Protein AF-A0A450WFQ5-F1 (afdb_monomer)

Foldseek 3Di:
DPPDCVVVVVLVVLLVVLVVCVVVVHDQDPVSVVSVVVVVVVVVVVVVVVVVVVVVVVVVVVVVVVVCVVVVPD

Sequence (74 aa):
MLENDIFEQWLAAEAERVLAKLKNSEIITHDDKLIIVLKGQTNHFQHLDVELRQEMVALRRDMDRRWSSEIGVS

Structure (mmCIF, N/CA/C/O backbone):
data_AF-A0A450WFQ5-F1
#
_entry.id   AF-A0A450WFQ5-F1
#
loop_
_atom_site.group_PDB
_atom_site.id
_atom_site.type_symbol
_atom_site.label_atom_id
_atom_site.label_alt_id
_atom_site.label_comp_id
_atom_site.label_asym_id
_atom_site.label_entity_id
_atom_site.label_seq_id
_atom_site.pdbx_PDB_ins_code
_atom_site.Cartn_x
_atom_site.Cartn_y
_atom_site.Cartn_z
_atom_site.occupancy
_atom_site.B_iso_or_equiv
_atom_site.auth_seq_id
_atom_site.auth_comp_id
_atom_site.auth_asym_id
_atom_site.auth_atom_id
_atom_site.pdbx_PDB_model_num
ATOM 1 N N . MET A 1 1 ? 18.621 -1.961 1.971 1.00 50.03 1 MET A N 1
ATOM 2 C CA . MET A 1 1 ? 17.505 -1.213 2.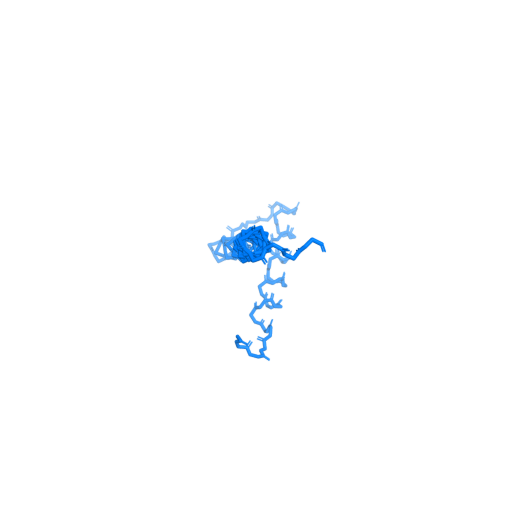594 1.00 50.03 1 MET A CA 1
ATOM 3 C C . MET A 1 1 ? 17.374 -1.737 4.011 1.00 50.03 1 MET A C 1
ATOM 5 O O . MET A 1 1 ? 17.713 -2.898 4.184 1.00 50.03 1 MET A O 1
ATOM 9 N N . LEU A 1 2 ? 17.042 -0.881 4.987 1.00 50.06 2 LEU A N 1
ATOM 10 C CA . LEU A 1 2 ? 17.064 -1.175 6.433 1.00 50.06 2 LEU A CA 1
ATOM 11 C C . LEU A 1 2 ? 16.718 -2.647 6.716 1.00 50.06 2 LEU A C 1
ATOM 13 O O . LEU A 1 2 ? 15.615 -3.080 6.416 1.00 50.06 2 LEU A O 1
ATOM 17 N N . GLU A 1 3 ? 17.696 -3.395 7.230 1.00 52.44 3 GLU A N 1
ATOM 18 C CA . GLU A 1 3 ? 17.756 -4.868 7.329 1.00 52.44 3 GLU A CA 1
ATOM 19 C C . GLU A 1 3 ? 16.757 -5.487 8.322 1.00 52.44 3 GLU A C 1
ATOM 21 O O . GLU A 1 3 ? 16.980 -6.564 8.868 1.00 52.44 3 GLU A O 1
ATOM 26 N N . ASN A 1 4 ? 15.645 -4.814 8.592 1.00 57.78 4 ASN A N 1
ATOM 27 C CA . ASN A 1 4 ? 14.614 -5.336 9.459 1.00 57.78 4 ASN A CA 1
ATOM 28 C C . ASN A 1 4 ? 13.262 -4.866 8.933 1.00 57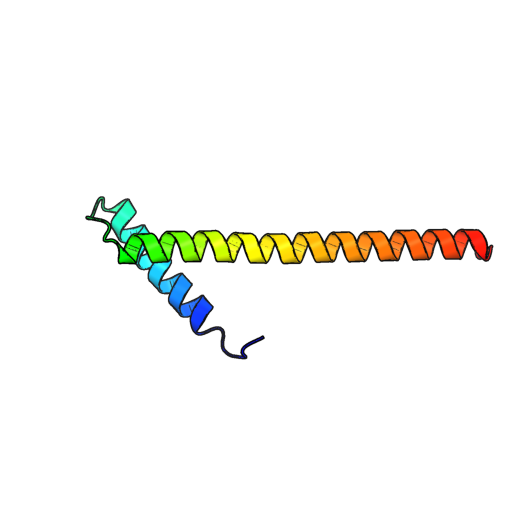.78 4 ASN A C 1
ATOM 30 O O . ASN A 1 4 ? 12.893 -3.703 9.119 1.00 57.78 4 ASN A O 1
ATOM 34 N N . ASP A 1 5 ? 12.506 -5.784 8.328 1.00 80.44 5 ASP A N 1
ATOM 35 C CA . ASP A 1 5 ? 11.127 -5.590 7.850 1.00 80.44 5 ASP A CA 1
ATOM 36 C C . ASP A 1 5 ? 10.140 -5.249 8.989 1.00 80.44 5 ASP A C 1
ATOM 38 O O . ASP A 1 5 ? 8.930 -5.362 8.829 1.00 80.44 5 ASP A O 1
ATOM 42 N N . ILE A 1 6 ? 10.626 -4.815 10.156 1.00 86.56 6 ILE A N 1
ATOM 43 C CA . ILE A 1 6 ? 9.847 -4.377 11.316 1.00 86.56 6 ILE A CA 1
ATOM 44 C C . ILE A 1 6 ? 8.782 -3.371 10.897 1.00 86.56 6 ILE A C 1
ATOM 46 O O . ILE A 1 6 ? 7.640 -3.491 11.331 1.00 86.56 6 ILE A O 1
ATOM 50 N N . PHE A 1 7 ? 9.131 -2.387 10.060 1.00 86.75 7 PHE A N 1
ATOM 51 C CA . PHE A 1 7 ? 8.159 -1.388 9.621 1.00 86.75 7 PHE A CA 1
ATOM 52 C C . PHE A 1 7 ? 7.072 -2.002 8.733 1.00 86.75 7 PHE A C 1
ATOM 54 O O . PHE A 1 7 ? 5.895 -1.711 8.934 1.00 86.75 7 PHE A O 1
ATOM 61 N N . GLU A 1 8 ? 7.435 -2.883 7.796 1.00 87.75 8 GLU A N 1
ATOM 62 C CA . GLU A 1 8 ? 6.463 -3.550 6.923 1.00 87.75 8 GLU A CA 1
ATOM 63 C C . GLU A 1 8 ? 5.549 -4.497 7.706 1.00 87.75 8 GLU A C 1
ATOM 65 O O . GLU A 1 8 ? 4.334 -4.484 7.510 1.00 87.75 8 GLU A O 1
ATOM 70 N N . GLN A 1 9 ? 6.115 -5.270 8.637 1.00 91.25 9 GLN A N 1
ATOM 71 C CA . GLN A 1 9 ? 5.377 -6.179 9.513 1.00 91.25 9 GLN A CA 1
ATOM 72 C C . GLN A 1 9 ? 4.429 -5.414 10.440 1.00 91.25 9 GLN A C 1
ATOM 74 O O . GLN A 1 9 ? 3.261 -5.782 10.568 1.00 91.25 9 GLN A O 1
ATOM 79 N N . TRP A 1 10 ? 4.905 -4.324 11.047 1.00 93.94 10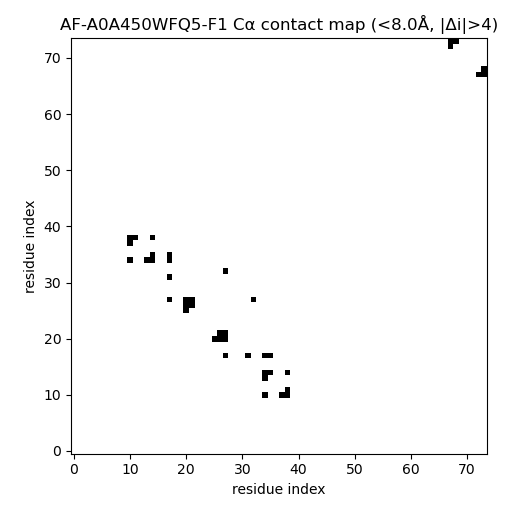 TRP A N 1
ATOM 80 C CA . TRP A 1 10 ? 4.078 -3.457 11.882 1.00 93.94 10 TRP A CA 1
ATOM 81 C C . TRP A 1 10 ? 2.943 -2.822 11.073 1.00 93.94 10 TRP A C 1
ATOM 83 O O . TRP A 1 10 ? 1.783 -2.903 11.475 1.00 93.94 10 TRP A O 1
ATOM 93 N N . LEU A 1 11 ? 3.249 -2.259 9.900 1.00 93.62 11 LEU A N 1
ATOM 94 C CA . LEU A 1 11 ? 2.250 -1.627 9.041 1.00 93.62 11 LEU A CA 1
ATOM 95 C C . LEU A 1 11 ? 1.215 -2.642 8.534 1.00 93.62 11 LEU A C 1
ATOM 97 O O . LEU A 1 11 ? 0.039 -2.305 8.414 1.00 93.62 11 LEU A O 1
ATOM 101 N N . ALA A 1 12 ? 1.623 -3.883 8.252 1.00 93.44 12 ALA A N 1
ATOM 102 C CA . ALA A 1 12 ? 0.709 -4.956 7.872 1.00 93.44 12 ALA A CA 1
ATOM 103 C C . ALA A 1 12 ? -0.244 -5.331 9.017 1.00 93.44 12 ALA A C 1
ATOM 105 O O . ALA A 1 12 ? -1.454 -5.390 8.801 1.00 93.44 12 ALA A O 1
ATOM 106 N N . ALA A 1 13 ? 0.278 -5.527 10.232 1.00 96.38 13 ALA A N 1
ATOM 107 C CA . ALA A 1 13 ? -0.539 -5.841 11.404 1.00 96.38 13 ALA A CA 1
ATOM 108 C C . ALA A 1 13 ? -1.544 -4.719 11.717 1.00 96.38 13 ALA A C 1
ATOM 110 O O . ALA A 1 13 ? -2.720 -4.976 11.986 1.00 96.38 13 ALA A O 1
ATOM 111 N N . GLU A 1 14 ? -1.100 -3.468 11.621 1.00 97.06 14 GLU A N 1
ATOM 112 C CA . GLU A 1 14 ? -1.946 -2.314 11.898 1.00 97.06 14 GLU A CA 1
ATOM 113 C C . GLU A 1 14 ? -3.010 -2.101 10.810 1.00 97.06 14 GLU A C 1
ATOM 115 O O . GLU A 1 14 ? -4.160 -1.780 11.114 1.00 97.06 14 GLU A O 1
ATOM 120 N N . ALA A 1 15 ? -2.676 -2.358 9.542 1.00 96.19 15 ALA A N 1
ATOM 121 C CA . ALA A 1 15 ? -3.645 -2.327 8.451 1.00 96.19 15 ALA A CA 1
ATOM 122 C C . ALA A 1 1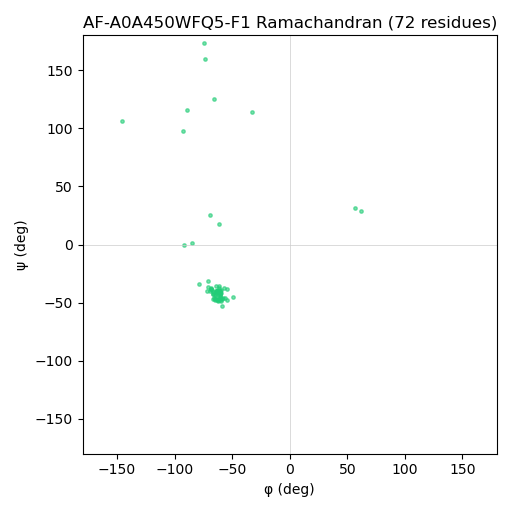5 ? -4.755 -3.377 8.632 1.00 96.19 15 ALA A C 1
ATOM 124 O O . ALA A 1 15 ? -5.924 -3.057 8.415 1.00 96.19 15 ALA A O 1
ATOM 125 N N . GLU A 1 16 ? -4.427 -4.594 9.083 1.00 97.31 16 GLU A N 1
ATOM 126 C CA . GLU A 1 16 ? -5.428 -5.623 9.406 1.00 97.31 16 GLU A CA 1
ATOM 127 C C . GLU A 1 16 ? -6.332 -5.193 10.568 1.00 97.31 16 GLU A C 1
ATOM 129 O O . GLU A 1 16 ? -7.557 -5.339 10.495 1.00 97.31 16 GLU A O 1
ATOM 134 N N . ARG A 1 17 ? -5.759 -4.576 11.611 1.00 97.81 17 ARG A N 1
ATOM 135 C CA . ARG A 1 17 ? -6.531 -4.009 12.727 1.00 97.81 17 ARG A CA 1
ATOM 136 C C . ARG A 1 17 ? -7.531 -2.957 12.237 1.00 97.81 17 ARG A C 1
ATOM 138 O O . ARG A 1 17 ? -8.695 -2.973 12.641 1.00 97.81 17 ARG A O 1
ATOM 145 N N . VAL A 1 18 ? -7.098 -2.041 11.371 1.00 97.75 18 VAL A N 1
ATOM 146 C CA . VAL A 1 18 ? -7.963 -0.994 10.804 1.00 97.75 18 VAL A CA 1
ATOM 147 C C . VAL A 1 18 ? -9.012 -1.584 9.856 1.00 97.75 18 VAL A C 1
ATOM 149 O O . VAL A 1 18 ? -10.169 -1.161 9.873 1.00 97.75 18 VAL A O 1
ATOM 152 N N . LEU A 1 19 ? -8.654 -2.600 9.069 1.00 96.50 19 LEU A N 1
ATOM 153 C CA . LEU A 1 19 ? -9.588 -3.295 8.186 1.00 96.50 19 LEU A CA 1
ATOM 154 C C . LEU A 1 19 ? -10.697 -4.006 8.972 1.00 96.50 19 LEU A C 1
ATOM 156 O O . LEU A 1 19 ? -11.857 -3.968 8.558 1.00 96.50 19 LEU A O 1
ATOM 160 N N . ALA A 1 20 ? -10.369 -4.626 10.107 1.00 97.69 20 ALA A N 1
ATOM 161 C CA . ALA A 1 20 ? -11.358 -5.239 10.989 1.00 97.69 20 ALA A CA 1
ATOM 162 C C . ALA A 1 20 ? -12.367 -4.201 11.509 1.00 97.69 20 ALA A C 1
ATOM 164 O O . ALA A 1 20 ? -13.573 -4.414 11.389 1.00 97.69 20 ALA A O 1
ATOM 165 N N . LYS A 1 21 ? -11.888 -3.037 11.971 1.00 97.75 21 LYS A N 1
ATOM 166 C CA . LYS A 1 21 ? -12.757 -1.919 12.378 1.00 97.75 21 LYS A CA 1
ATOM 167 C C . LYS A 1 21 ? -13.703 -1.478 11.263 1.00 97.75 21 LYS A C 1
ATOM 169 O O . LYS A 1 21 ? -14.896 -1.307 11.500 1.00 97.75 21 LYS A O 1
ATOM 174 N N . LEU A 1 22 ? -13.181 -1.324 10.042 1.00 95.31 22 LEU A N 1
ATOM 175 C CA . LEU A 1 22 ? -13.982 -0.954 8.871 1.00 95.31 22 LEU A CA 1
ATOM 176 C C . LEU A 1 22 ? -15.080 -1.986 8.589 1.00 95.31 22 LEU A C 1
ATOM 178 O O . LEU A 1 22 ? -16.233 -1.610 8.391 1.00 95.31 22 LEU A O 1
ATOM 182 N N . LYS A 1 23 ? -14.745 -3.283 8.613 1.00 96.12 23 LYS A N 1
ATOM 183 C CA . LYS A 1 23 ? -15.712 -4.378 8.411 1.00 96.12 23 LYS A CA 1
ATOM 184 C C . LYS A 1 23 ? -16.802 -4.391 9.483 1.00 96.12 23 LYS A C 1
ATOM 186 O O . LYS A 1 23 ? -17.956 -4.670 9.173 1.00 96.12 23 LYS A O 1
ATOM 191 N N . ASN A 1 24 ? -16.444 -4.043 10.714 1.00 97.50 24 ASN A N 1
ATOM 192 C CA . ASN A 1 24 ? -17.360 -3.991 11.850 1.00 97.50 24 ASN A CA 1
ATOM 193 C C . ASN A 1 24 ? -18.136 -2.666 11.957 1.00 97.50 24 ASN A C 1
ATOM 195 O O . ASN A 1 24 ? -18.928 -2.506 12.881 1.00 97.50 24 ASN A O 1
ATOM 199 N N . SER A 1 25 ? -17.936 -1.719 11.030 1.00 96.00 25 SER A N 1
ATOM 200 C CA . SER A 1 25 ? -18.522 -0.368 11.086 1.00 96.00 25 SER A CA 1
ATOM 201 C C . SER A 1 25 ? -18.177 0.408 12.368 1.00 96.00 25 SER A C 1
ATOM 203 O O . SER A 1 25 ? -18.959 1.231 12.845 1.00 96.00 25 SER A O 1
ATOM 205 N N . GLU A 1 26 ? -16.997 0.156 12.936 1.00 97.12 26 GLU A N 1
ATOM 206 C CA . GLU A 1 26 ? -16.473 0.906 14.076 1.00 97.12 26 GLU A CA 1
ATOM 207 C C . GLU A 1 26 ? -15.992 2.306 13.651 1.00 97.12 26 GLU A C 1
ATOM 209 O O . GLU A 1 26 ? -15.681 2.565 12.484 1.00 97.12 26 GLU A O 1
ATOM 214 N N . ILE A 1 27 ? -15.895 3.231 14.612 1.00 96.75 27 ILE A N 1
ATOM 215 C CA . ILE A 1 27 ? -15.389 4.585 14.351 1.00 96.75 27 ILE A CA 1
ATOM 216 C C . ILE A 1 27 ? -13.906 4.516 13.962 1.00 96.75 27 ILE A C 1
ATOM 218 O O . ILE A 1 27 ? -13.066 4.011 14.711 1.00 96.75 27 ILE A O 1
ATOM 222 N N . ILE A 1 28 ? -13.589 5.099 12.806 1.00 97.75 28 ILE A N 1
ATOM 223 C CA . ILE A 1 28 ? -12.228 5.224 12.281 1.00 97.75 28 ILE A CA 1
ATOM 224 C C . ILE A 1 28 ? -11.603 6.519 12.796 1.00 97.75 28 ILE A C 1
ATOM 226 O O . ILE A 1 28 ? -12.070 7.620 12.481 1.00 97.75 28 ILE A O 1
ATOM 230 N N . THR A 1 29 ? -10.540 6.387 13.588 1.00 97.75 29 THR A N 1
ATOM 231 C CA . THR A 1 29 ? -9.811 7.531 14.148 1.00 97.75 29 THR A CA 1
ATOM 232 C C . THR A 1 29 ? -8.957 8.227 13.085 1.00 97.75 29 THR A C 1
ATOM 234 O O . THR A 1 29 ? -8.849 7.780 11.942 1.00 97.75 29 THR A O 1
ATOM 237 N N . HIS A 1 30 ? -8.344 9.359 13.438 1.00 96.88 30 HIS A N 1
ATOM 238 C CA . HIS A 1 30 ? -7.374 10.009 12.555 1.00 96.88 30 HIS A CA 1
ATOM 239 C C . HIS A 1 30 ? -6.152 9.111 12.295 1.00 96.88 30 HIS A C 1
ATOM 241 O O . HIS A 1 30 ? -5.752 8.953 11.144 1.00 96.88 30 HIS A O 1
ATOM 247 N N . ASP A 1 31 ? -5.632 8.453 13.332 1.00 96.00 31 ASP A N 1
ATOM 248 C CA . ASP A 1 31 ? -4.489 7.540 13.218 1.00 96.00 31 ASP A CA 1
ATOM 249 C C . ASP A 1 31 ? -4.821 6.331 12.335 1.00 96.00 31 ASP A C 1
ATOM 251 O O . ASP A 1 31 ? -4.029 5.970 11.468 1.00 96.00 31 ASP A O 1
ATOM 255 N N . ASP A 1 32 ? -6.032 5.769 12.455 1.00 97.50 32 ASP A N 1
ATOM 256 C CA . ASP A 1 32 ? -6.499 4.691 11.573 1.00 97.50 32 ASP A CA 1
ATOM 257 C C . ASP A 1 32 ? -6.455 5.133 10.087 1.00 97.50 32 ASP A C 1
ATOM 259 O O . ASP A 1 32 ? -6.070 4.358 9.209 1.00 97.50 32 ASP A O 1
ATOM 263 N N . LYS A 1 33 ? -6.785 6.400 9.783 1.00 95.81 33 LYS A N 1
ATOM 264 C CA . LYS A 1 33 ? -6.688 6.954 8.416 1.00 95.81 33 LYS A CA 1
ATOM 265 C C . LYS A 1 33 ? -5.244 7.098 7.949 1.00 95.81 33 LYS A C 1
ATOM 267 O O . LYS A 1 33 ? -4.970 6.843 6.777 1.00 95.81 33 LYS A O 1
ATOM 272 N N . LEU A 1 34 ? -4.328 7.488 8.837 1.00 96.38 34 LEU A N 1
ATOM 273 C CA . LEU A 1 34 ? -2.906 7.583 8.510 1.00 96.38 34 LEU A CA 1
ATOM 274 C C . LEU A 1 34 ? -2.351 6.213 8.094 1.00 96.38 34 LEU A C 1
ATOM 276 O O . LEU A 1 34 ? -1.657 6.116 7.084 1.00 96.38 34 LEU A O 1
ATOM 280 N N . ILE A 1 35 ? -2.734 5.148 8.802 1.00 96.38 35 ILE A N 1
ATOM 281 C CA . ILE A 1 35 ? -2.365 3.765 8.461 1.00 96.38 35 ILE A CA 1
ATOM 282 C C . ILE A 1 35 ? -2.887 3.363 7.079 1.00 96.38 35 ILE A C 1
ATOM 284 O O . ILE A 1 35 ? -2.135 2.796 6.285 1.00 96.38 35 ILE A O 1
ATOM 288 N N . ILE A 1 36 ? -4.141 3.699 6.751 1.00 93.88 36 ILE A N 1
ATOM 289 C CA . ILE A 1 36 ? -4.719 3.429 5.422 1.00 93.88 36 ILE A CA 1
ATOM 290 C C . ILE A 1 36 ? -3.891 4.105 4.321 1.00 93.88 36 ILE A C 1
ATOM 292 O O . ILE A 1 36 ? -3.556 3.465 3.323 1.00 93.88 36 ILE A O 1
ATOM 296 N N . VAL A 1 37 ? -3.531 5.380 4.504 1.00 93.44 37 VAL A N 1
ATOM 297 C CA . VAL A 1 37 ? -2.718 6.129 3.532 1.00 93.44 37 VAL A CA 1
ATOM 298 C C . VAL A 1 37 ? -1.336 5.494 3.371 1.00 93.44 37 VAL A C 1
ATOM 300 O O . VAL A 1 3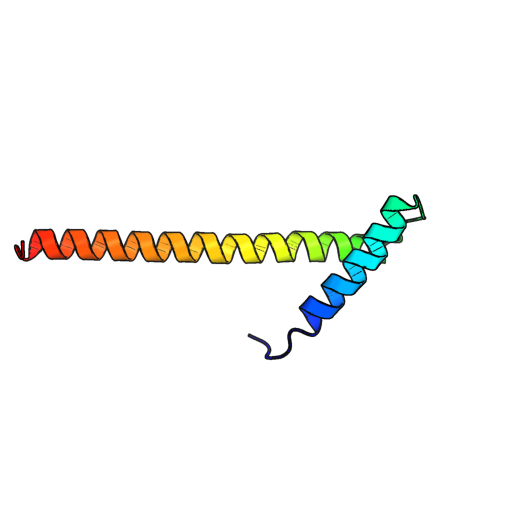7 ? -0.922 5.221 2.245 1.00 93.44 37 VAL A O 1
ATOM 303 N N . LEU A 1 38 ? -0.648 5.195 4.477 1.00 92.62 38 LEU A N 1
ATOM 304 C CA . LEU A 1 38 ? 0.675 4.564 4.456 1.00 92.62 38 LEU A CA 1
ATOM 305 C C . LEU A 1 38 ? 0.647 3.195 3.757 1.00 92.62 38 LEU A C 1
ATOM 307 O O . LEU A 1 38 ? 1.527 2.884 2.948 1.00 92.62 38 LEU A O 1
ATOM 311 N N . LYS A 1 39 ? -0.388 2.382 4.007 1.00 90.56 39 LYS A N 1
ATOM 312 C CA . LYS A 1 39 ? -0.548 1.080 3.348 1.00 90.56 39 LYS A CA 1
ATOM 313 C C . LYS A 1 39 ? -0.838 1.218 1.849 1.00 90.56 39 LYS A C 1
ATOM 315 O O . LYS A 1 39 ? -0.290 0.467 1.048 1.00 90.56 39 LYS A O 1
ATOM 320 N N . GLY A 1 40 ? -1.650 2.199 1.453 1.00 86.56 40 GLY A N 1
ATOM 321 C CA . GLY A 1 40 ? -1.891 2.503 0.041 1.00 86.56 40 GLY A CA 1
ATOM 322 C C . GLY A 1 40 ? -0.620 2.941 -0.696 1.00 86.56 40 GLY A C 1
ATOM 323 O O . GLY A 1 40 ? -0.369 2.495 -1.814 1.00 86.56 40 GLY A O 1
ATOM 324 N N . GLN A 1 41 ? 0.218 3.764 -0.057 1.00 84.38 41 GLN A N 1
ATOM 325 C CA . GLN A 1 41 ? 1.462 4.259 -0.654 1.00 84.38 41 GLN A CA 1
ATOM 326 C C . GLN A 1 41 ? 2.546 3.183 -0.775 1.00 84.38 41 GLN A C 1
ATOM 328 O O . GLN A 1 41 ? 3.217 3.120 -1.802 1.00 84.38 41 GLN A O 1
ATOM 333 N N . THR A 1 42 ? 2.708 2.314 0.226 1.00 81.69 42 THR A N 1
ATOM 334 C CA . THR A 1 42 ? 3.688 1.209 0.159 1.00 81.69 42 THR A CA 1
ATOM 335 C C . THR A 1 42 ? 3.404 0.255 -1.001 1.00 81.69 42 THR A C 1
ATOM 337 O O . THR A 1 42 ? 4.326 -0.104 -1.733 1.00 81.69 42 THR A O 1
ATOM 340 N N . ASN A 1 43 ? 2.129 -0.055 -1.258 1.00 70.50 43 ASN A N 1
ATOM 341 C CA . ASN A 1 43 ? 1.737 -0.837 -2.432 1.00 70.50 43 ASN A CA 1
ATOM 342 C C . ASN A 1 43 ? 2.110 -0.134 -3.755 1.00 70.50 43 ASN A C 1
ATOM 344 O O . ASN A 1 43 ? 2.529 -0.788 -4.708 1.00 70.50 43 ASN A O 1
ATOM 348 N N . HIS A 1 44 ? 1.986 1.196 -3.822 1.00 72.06 44 HIS A N 1
ATOM 349 C CA . HIS A 1 44 ? 2.343 1.964 -5.018 1.00 72.06 44 HIS A CA 1
ATOM 350 C C . HIS A 1 44 ? 3.860 1.991 -5.267 1.00 72.06 44 HIS A C 1
ATOM 352 O O . HIS A 1 44 ? 4.290 1.811 -6.403 1.00 72.06 44 HIS A O 1
ATOM 358 N N . PHE A 1 45 ? 4.680 2.131 -4.220 1.00 74.31 45 PHE A N 1
ATOM 359 C CA . PHE A 1 45 ? 6.143 2.070 -4.346 1.00 74.31 45 PHE A CA 1
ATOM 360 C C . PHE A 1 45 ? 6.643 0.707 -4.832 1.00 74.31 45 PHE A C 1
ATOM 362 O O . PHE A 1 45 ? 7.534 0.654 -5.677 1.00 74.31 45 PHE A O 1
ATOM 369 N N . GLN A 1 46 ? 6.052 -0.389 -4.344 1.00 74.12 46 GLN A N 1
ATOM 370 C CA . GLN A 1 46 ? 6.377 -1.731 -4.836 1.00 74.12 46 GLN A CA 1
ATOM 371 C C . GLN A 1 46 ? 6.057 -1.878 -6.328 1.00 74.12 46 GLN A C 1
ATOM 373 O O . GLN A 1 46 ? 6.839 -2.467 -7.070 1.00 74.12 46 GLN A O 1
ATOM 378 N N . HIS A 1 47 ? 4.934 -1.318 -6.785 1.00 78.75 47 HIS A N 1
ATOM 379 C CA . HIS A 1 47 ? 4.571 -1.350 -8.199 1.00 78.75 47 HIS A CA 1
ATOM 380 C C . HIS A 1 47 ? 5.549 -0.548 -9.069 1.00 78.75 47 HIS A C 1
ATOM 382 O O . HIS A 1 47 ? 6.037 -1.075 -10.067 1.00 78.75 47 HIS A O 1
ATOM 388 N N . LEU A 1 48 ? 5.904 0.669 -8.640 1.00 78.44 48 LEU A N 1
ATOM 389 C CA . LEU A 1 48 ? 6.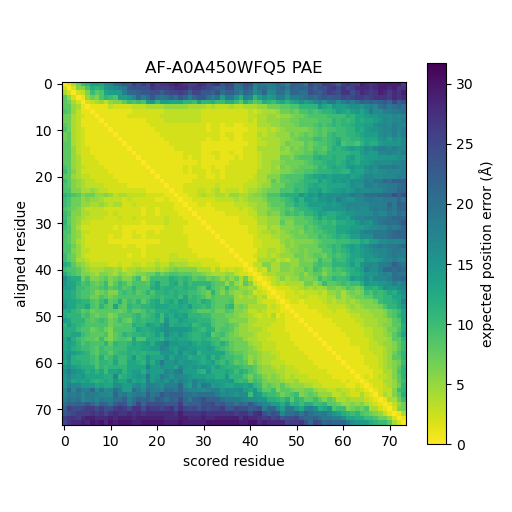874 1.519 -9.336 1.00 78.44 48 LEU A CA 1
ATOM 390 C C . LEU A 1 48 ? 8.256 0.853 -9.463 1.00 78.44 48 LEU A C 1
ATOM 392 O O . LEU A 1 48 ? 8.888 0.962 -10.511 1.00 78.44 48 LEU A O 1
ATOM 396 N N . ASP A 1 49 ? 8.726 0.132 -8.435 1.00 81.19 49 ASP A N 1
ATOM 397 C CA . ASP A 1 49 ? 10.000 -0.606 -8.515 1.00 81.19 49 ASP A CA 1
ATOM 398 C C . ASP A 1 49 ? 9.946 -1.726 -9.567 1.00 81.19 49 ASP A C 1
ATOM 400 O O . ASP A 1 49 ? 10.897 -1.933 -10.323 1.00 81.19 49 ASP A O 1
ATOM 404 N N . VAL A 1 50 ? 8.818 -2.437 -9.658 1.00 85.50 50 VAL A N 1
ATOM 405 C CA . VAL A 1 50 ? 8.626 -3.501 -10.653 1.00 85.50 50 VAL A CA 1
ATOM 406 C C . VAL A 1 50 ? 8.593 -2.935 -12.071 1.00 85.50 50 VAL A C 1
ATOM 408 O O . VAL A 1 50 ? 9.287 -3.469 -12.939 1.00 85.50 50 VAL A O 1
ATOM 411 N N . GLU A 1 51 ? 7.832 -1.866 -12.310 1.00 87.62 51 GLU A N 1
ATOM 412 C CA . GLU A 1 51 ? 7.754 -1.209 -13.623 1.00 87.62 51 GLU A CA 1
ATOM 413 C C . GLU A 1 51 ? 9.131 -0.710 -14.071 1.00 87.62 51 GLU A C 1
ATOM 415 O O . GLU A 1 51 ? 9.593 -1.056 -15.160 1.00 87.62 51 GLU A O 1
ATOM 420 N N . LEU A 1 52 ? 9.853 -0.008 -13.193 1.00 88.50 52 LEU A N 1
ATOM 421 C CA . LEU A 1 52 ? 11.187 0.503 -13.500 1.00 88.50 52 LEU A CA 1
ATOM 422 C C . LEU A 1 52 ? 12.175 -0.625 -13.838 1.00 88.50 52 LEU A C 1
ATOM 424 O O . LEU A 1 52 ? 12.957 -0.520 -14.787 1.00 88.50 52 LEU A O 1
ATOM 428 N N . ARG A 1 53 ? 12.140 -1.745 -13.101 1.00 92.25 53 ARG A N 1
ATOM 429 C CA . ARG A 1 53 ? 12.971 -2.919 -13.424 1.00 92.25 53 ARG A CA 1
ATOM 430 C C . ARG A 1 53 ? 12.623 -3.504 -14.789 1.00 92.25 53 ARG A C 1
ATOM 432 O O . ARG A 1 53 ? 13.531 -3.906 -15.517 1.00 92.25 53 ARG A O 1
ATOM 439 N N . GLN A 1 54 ? 11.341 -3.572 -15.141 1.00 93.62 54 GLN A N 1
ATOM 440 C CA . GLN A 1 54 ? 10.907 -4.073 -16.445 1.00 93.62 54 GLN A CA 1
ATOM 441 C C . GLN A 1 54 ? 11.391 -3.170 -17.584 1.00 93.62 54 GLN A C 1
ATOM 443 O O . GLN A 1 54 ? 11.921 -3.687 -18.570 1.00 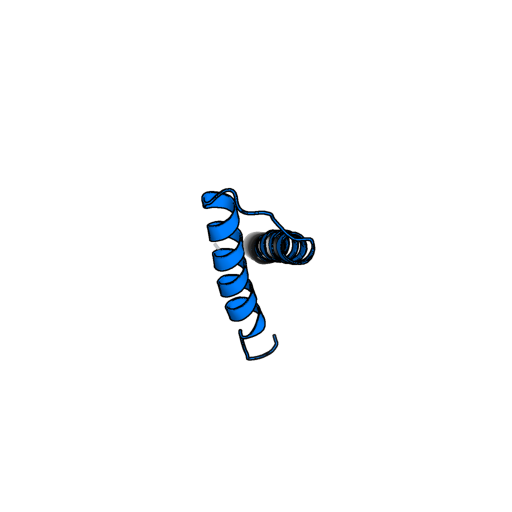93.62 54 GLN A O 1
ATOM 448 N N . GLU A 1 55 ? 11.297 -1.848 -17.426 1.00 92.81 55 GLU A N 1
ATOM 449 C CA . GLU A 1 55 ? 11.823 -0.883 -18.397 1.00 92.81 55 GLU A CA 1
ATOM 450 C C . GLU A 1 55 ? 13.338 -1.027 -18.579 1.00 92.81 55 GLU A C 1
ATOM 452 O O . GLU A 1 55 ? 13.824 -1.108 -19.707 1.00 92.81 55 GLU A O 1
ATOM 457 N N . MET A 1 56 ? 14.095 -1.165 -17.486 1.00 94.12 56 MET A N 1
ATOM 458 C CA . MET A 1 56 ? 15.546 -1.379 -17.545 1.00 94.12 56 MET A CA 1
ATOM 459 C C . MET A 1 56 ? 15.923 -2.685 -18.262 1.00 94.12 56 MET A C 1
ATOM 461 O O . MET A 1 56 ? 16.886 -2.725 -19.032 1.00 94.12 56 MET A O 1
ATOM 465 N N . VAL A 1 57 ? 15.159 -3.762 -18.051 1.00 94.19 57 VAL A N 1
ATOM 466 C CA . VAL A 1 57 ? 15.349 -5.031 -18.773 1.00 94.19 57 VAL A CA 1
ATOM 467 C C . VAL A 1 57 ? 15.029 -4.877 -20.261 1.00 94.19 57 VAL A C 1
ATOM 469 O O . VAL A 1 57 ? 15.754 -5.428 -21.094 1.00 94.19 57 VAL A O 1
ATOM 472 N N . ALA A 1 58 ? 13.968 -4.147 -20.609 1.00 93.88 58 ALA A N 1
ATOM 473 C CA . ALA A 1 58 ? 13.606 -3.878 -21.997 1.00 93.88 58 ALA A CA 1
ATOM 474 C C . ALA A 1 58 ? 14.698 -3.066 -22.709 1.00 93.88 58 ALA A C 1
ATOM 476 O O . ALA A 1 58 ? 15.180 -3.492 -23.759 1.00 93.88 58 ALA A O 1
ATOM 477 N N . LEU A 1 59 ? 15.173 -1.985 -22.081 1.00 93.00 59 LEU A N 1
ATOM 478 C CA . LEU A 1 59 ? 16.282 -1.163 -22.573 1.00 93.00 59 LEU A CA 1
ATOM 479 C C . LEU A 1 59 ? 17.534 -2.001 -22.843 1.00 93.00 59 LEU A C 1
ATOM 481 O O . LEU A 1 59 ? 18.119 -1.908 -23.922 1.00 93.00 59 LEU A O 1
ATOM 485 N N . ARG A 1 60 ? 17.917 -2.871 -21.899 1.00 92.69 60 ARG A N 1
ATOM 486 C CA . ARG A 1 60 ? 19.068 -3.764 -22.076 1.00 92.69 60 ARG A CA 1
ATOM 487 C C . ARG A 1 60 ? 18.890 -4.699 -23.274 1.00 92.69 60 ARG A C 1
ATOM 489 O O . ARG A 1 60 ? 19.806 -4.832 -24.077 1.00 92.69 60 ARG A O 1
ATOM 496 N N . ARG A 1 61 ? 17.720 -5.329 -23.419 1.00 92.69 61 ARG A N 1
ATOM 497 C CA . ARG A 1 61 ? 17.439 -6.239 -24.546 1.00 92.69 61 ARG A CA 1
ATOM 498 C C . ARG A 1 61 ? 17.489 -5.522 -25.888 1.00 92.69 61 ARG A C 1
ATOM 500 O O . ARG A 1 61 ? 17.986 -6.086 -26.860 1.00 92.69 61 ARG A O 1
ATOM 507 N N . ASP A 1 62 ? 16.973 -4.301 -25.950 1.00 92.56 62 ASP A N 1
ATOM 508 C CA . ASP A 1 62 ? 16.992 -3.513 -27.177 1.00 92.56 62 ASP A CA 1
ATOM 509 C C . ASP A 1 62 ? 18.417 -3.088 -27.549 1.00 92.56 62 ASP A C 1
ATOM 511 O O . ASP A 1 62 ? 18.778 -3.145 -28.725 1.00 92.56 62 ASP A O 1
ATOM 515 N N . MET A 1 63 ? 19.253 -2.750 -26.562 1.00 90.69 63 MET A N 1
ATOM 516 C CA . MET A 1 63 ? 20.685 -2.519 -26.775 1.00 90.69 63 MET A CA 1
ATOM 517 C C . MET A 1 63 ? 21.407 -3.780 -27.258 1.00 90.69 63 MET A C 1
ATOM 519 O O . MET A 1 63 ? 22.126 -3.711 -28.250 1.00 90.69 63 MET A O 1
ATOM 523 N N . ASP A 1 64 ? 21.169 -4.935 -26.630 1.00 90.12 64 ASP A N 1
ATOM 524 C CA . ASP A 1 64 ? 21.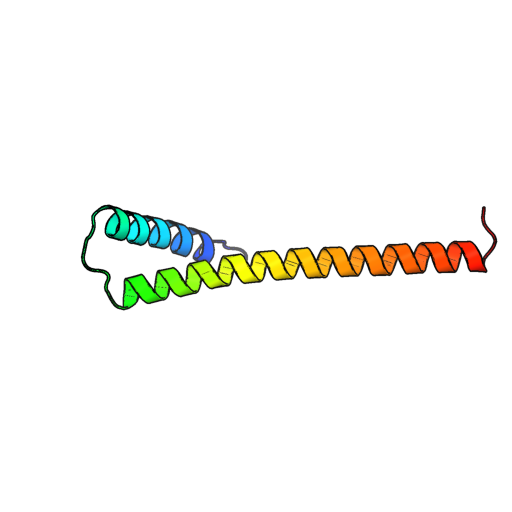778 -6.211 -27.029 1.00 90.12 64 ASP A CA 1
ATOM 525 C C . ASP A 1 64 ? 21.392 -6.599 -28.471 1.00 90.12 64 ASP A C 1
ATOM 527 O O . ASP A 1 64 ? 22.244 -7.049 -29.242 1.00 90.12 64 ASP A O 1
ATOM 531 N N . ARG A 1 65 ? 20.130 -6.380 -28.877 1.00 89.31 65 ARG A N 1
ATOM 532 C CA . ARG A 1 65 ? 19.691 -6.590 -30.269 1.00 89.31 65 ARG A CA 1
ATOM 533 C C . ARG A 1 65 ? 20.378 -5.635 -31.237 1.00 89.31 65 ARG A C 1
ATOM 535 O O . ARG A 1 65 ? 20.836 -6.085 -32.283 1.00 89.31 65 ARG A O 1
ATOM 542 N N . ARG A 1 66 ? 20.436 -4.338 -30.907 1.00 87.12 66 ARG A N 1
ATOM 543 C CA . ARG A 1 66 ? 21.092 -3.326 -31.751 1.00 87.12 66 ARG A CA 1
ATOM 544 C C . ARG A 1 66 ? 22.565 -3.647 -31.934 1.00 87.12 66 ARG A C 1
ATOM 546 O O . ARG A 1 66 ? 23.013 -3.720 -33.072 1.00 87.12 66 ARG A O 1
ATOM 553 N N . TRP A 1 67 ? 23.269 -3.952 -30.847 1.00 80.06 67 TRP A N 1
ATOM 554 C CA . TRP A 1 67 ? 24.654 -4.386 -30.932 1.00 80.06 67 TRP A CA 1
ATOM 555 C C . TRP A 1 67 ? 24.784 -5.640 -31.779 1.00 80.06 67 TRP A C 1
ATOM 557 O O . TRP A 1 67 ? 25.496 -5.590 -32.766 1.00 80.06 67 TRP A O 1
ATOM 567 N N . SER A 1 68 ? 24.036 -6.711 -31.510 1.00 82.69 68 SER A N 1
ATOM 568 C CA . SER A 1 68 ? 24.109 -7.938 -32.325 1.00 82.69 68 SER A CA 1
ATOM 569 C C . SER A 1 68 ? 23.874 -7.673 -33.822 1.00 82.69 68 SER A C 1
ATOM 571 O O . SER A 1 68 ? 24.574 -8.235 -34.664 1.00 82.69 68 SER A O 1
ATOM 573 N N . SER A 1 69 ? 22.948 -6.763 -34.159 1.00 80.00 69 SER A N 1
ATOM 574 C CA . SER A 1 69 ? 22.700 -6.341 -35.544 1.00 80.00 69 SER A CA 1
ATOM 575 C C . SER A 1 69 ? 23.822 -5.487 -36.150 1.00 80.00 69 SER A C 1
ATOM 577 O O . SER A 1 69 ? 24.062 -5.575 -37.350 1.00 80.00 69 SER A O 1
ATOM 579 N N . GLU A 1 70 ? 24.532 -4.695 -35.343 1.00 71.00 70 GLU A N 1
ATOM 580 C CA . GLU A 1 70 ? 25.660 -3.859 -35.777 1.00 71.00 70 GLU A CA 1
ATOM 581 C C . GLU A 1 70 ? 26.964 -4.655 -35.944 1.00 71.00 70 GLU A C 1
ATOM 583 O O . GLU A 1 70 ? 27.743 -4.353 -36.846 1.00 71.00 70 GLU A O 1
ATOM 588 N N . ILE A 1 71 ? 27.207 -5.684 -35.121 1.00 74.88 71 ILE A N 1
ATOM 589 C CA . ILE A 1 71 ? 28.419 -6.532 -35.197 1.00 74.88 71 ILE A CA 1
ATOM 590 C C . ILE A 1 71 ? 28.257 -7.774 -36.088 1.00 74.88 71 ILE A C 1
ATOM 592 O O . IL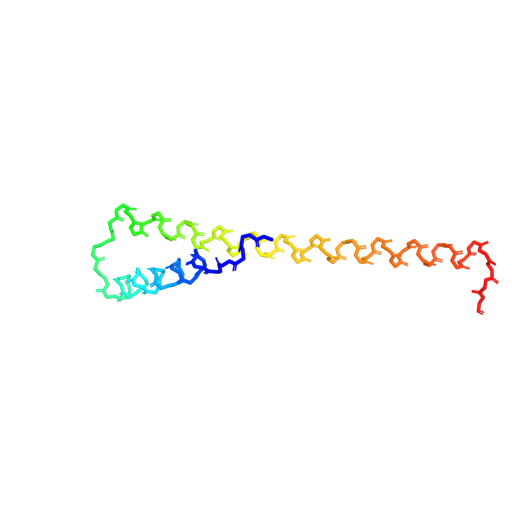E A 1 71 ? 29.221 -8.516 -36.264 1.00 74.88 71 ILE A O 1
ATOM 596 N N . GLY A 1 72 ? 27.085 -7.995 -36.697 1.00 61.16 72 GLY A N 1
ATOM 597 C CA . GLY A 1 72 ? 26.884 -9.054 -37.695 1.00 61.16 72 GLY A CA 1
ATOM 598 C C . GLY A 1 72 ? 27.110 -10.474 -37.166 1.00 61.16 72 GLY A C 1
ATOM 599 O O . GLY A 1 72 ? 27.507 -11.355 -37.927 1.00 61.16 72 GLY A O 1
ATOM 600 N N . VAL A 1 73 ? 26.884 -10.705 -35.871 1.00 62.06 73 VAL A N 1
ATOM 601 C CA . VAL A 1 73 ? 26.918 -12.050 -35.284 1.00 62.06 73 VAL A CA 1
ATOM 602 C C . VAL A 1 73 ? 25.488 -12.587 -35.309 1.00 62.06 73 VAL A C 1
ATOM 604 O O . VAL A 1 73 ? 24.666 -12.202 -34.478 1.00 62.06 73 VAL A O 1
ATOM 607 N N . SER A 1 74 ? 25.188 -13.403 -36.326 1.00 56.00 74 SER A N 1
ATOM 608 C CA . SER A 1 74 ? 23.924 -14.141 -36.477 1.00 56.00 74 SER A CA 1
ATOM 609 C C . SER A 1 74 ? 23.989 -15.527 -35.852 1.00 56.00 74 SER A C 1
ATOM 611 O O . SER A 1 74 ? 25.099 -16.095 -35.767 1.00 56.00 74 SER A O 1
#

Solvent-accessible surface area (backbone atoms only — not comparable to full-atom values): 4303 Å² total; per-residue (Å²): 123,83,95,58,65,59,63,59,53,49,52,50,54,51,43,52,55,44,49,52,35,58,75,70,70,47,89,78,52,73,66,50,51,51,45,53,52,54,55,55,48,54,57,50,52,57,50,53,54,53,53,52,52,51,52,53,52,50,55,51,52,53,48,54,51,51,49,39,67,72,71,69,66,126

Organism: NCBI:txid2126335

Secondary structure (DSSP, 8-state):
--S-THHHHHHHHHHHHHHHHHHTTPPPPHHHHHHHHHHHHHHHHHHHHHHHHHHHHHHHHHHHHHHHHHHT--

pLDDT: mean 86.79, std 12.51, range [50.03, 97.81]

Radius of gyration: 21.43 Å; Cα contacts (8 Å, |Δi|>4): 21; chains: 1; bounding box: 47×24×52 Å

Mean predicted aligned error: 8.97 Å